Protein AF-A0A920MVT0-F1 (afdb_monomer)

Solvent-accessible surface area (backbone atoms only — not comparable to full-atom values): 4470 Å² total; per-residue (Å²): 135,64,79,48,56,46,77,84,58,50,84,85,34,75,80,64,75,53,87,75,93,58,89,59,56,83,47,72,89,80,93,50,71,70,58,54,54,52,58,55,70,77,45,80,86,70,98,73,86,87,84,90,69,100,56,73,77,66,66,78,78,110

Foldseek 3Di:
DCQQEPADDDCPRPPNVDDDPDNHDYDDDDDDVVVVVVVQVVDPPDPDDDDDDPDPVSVVSD

Nearest PDB structures (foldseek):
  5tjr-assembly1_E  TM=8.600E-01  e=1.976E-01  Pseudomonas sp. AAC
  5tjr-assembly1_A  TM=8.614E-01  e=2.433E-01  Pseudomonas sp. AAC
  5tjr-assembly1_C  TM=8.616E-01  e=2.794E-01  Pseudomonas sp. AAC
  5tjr-assembly1_D  TM=8.605E-01  e=3.209E-01  Pseudomonas sp. AAC
  5tjr-assembly1_B  TM=8.635E-01  e=3.440E-01  Pseudomonas sp. AAC

Radius of gyration: 13.08 Å; Cα contacts (8 Å, |Δi|>4): 32; chains: 1; bounding box: 30×36×25 Å

Sequence (62 aa):
MNQLFPTDVTSDSPVMSEEIFGPILPVITFENIGQVVKAINNKPKPLGLYIFSSTEKILILY

Structure (mmCIF, N/CA/C/O backbone):
data_AF-A0A920MVT0-F1
#
_entry.id   AF-A0A920MVT0-F1
#
loop_
_atom_site.group_PDB
_atom_site.id
_atom_site.type_symbol
_atom_site.label_atom_id
_atom_site.label_alt_id
_atom_site.label_comp_id
_atom_site.label_asym_id
_atom_site.label_entity_id
_atom_site.label_seq_id
_atom_site.pdbx_PDB_ins_code
_atom_site.Cartn_x
_atom_site.Cartn_y
_atom_site.Cartn_z
_atom_site.occupancy
_atom_site.B_iso_or_equiv
_atom_site.auth_seq_id
_atom_site.auth_comp_id
_atom_site.auth_asym_id
_atom_site.auth_atom_id
_atom_site.pdbx_PDB_model_num
ATOM 1 N N . MET A 1 1 ? -3.845 -25.324 -4.113 1.00 47.03 1 MET A N 1
ATOM 2 C CA . MET A 1 1 ? -2.728 -24.488 -3.620 1.00 47.03 1 MET A CA 1
ATOM 3 C C . MET A 1 1 ? -2.929 -22.994 -3.935 1.00 47.03 1 MET A C 1
ATOM 5 O O . MET A 1 1 ? -1.964 -22.250 -3.907 1.00 47.03 1 MET A O 1
ATOM 9 N N . ASN A 1 2 ? -4.173 -22.529 -4.161 1.00 49.38 2 ASN A N 1
ATOM 10 C CA . ASN A 1 2 ? -4.483 -21.146 -4.576 1.00 49.38 2 ASN A CA 1
ATOM 11 C C . ASN A 1 2 ? -4.953 -20.237 -3.422 1.00 49.38 2 ASN A C 1
ATOM 13 O O . ASN A 1 2 ? -5.329 -19.100 -3.661 1.00 49.38 2 ASN A O 1
ATOM 17 N N . GLN A 1 3 ? -4.963 -20.724 -2.174 1.00 54.56 3 GLN A N 1
ATOM 18 C CA . GLN A 1 3 ? -5.406 -19.921 -1.024 1.00 54.56 3 GLN A CA 1
ATOM 19 C C . GLN A 1 3 ? -4.321 -18.978 -0.474 1.00 54.56 3 GLN A C 1
ATOM 21 O O . GLN A 1 3 ? -4.653 -18.050 0.250 1.00 54.56 3 GLN A O 1
ATOM 26 N N . LEU A 1 4 ? -3.043 -19.198 -0.810 1.00 59.41 4 LEU A N 1
ATOM 27 C CA . LEU A 1 4 ? -1.930 -18.422 -0.243 1.00 59.41 4 LEU A CA 1
ATOM 28 C C . LEU A 1 4 ? -1.642 -17.119 -1.011 1.00 59.41 4 LEU A C 1
ATOM 30 O O . LEU A 1 4 ? -1.209 -16.143 -0.407 1.00 59.41 4 LEU A O 1
ATOM 34 N N . PHE A 1 5 ? -1.913 -17.090 -2.322 1.00 58.66 5 PHE A N 1
ATOM 35 C CA . PHE A 1 5 ? -1.615 -15.948 -3.195 1.00 58.66 5 PHE A CA 1
ATOM 36 C C . PHE A 1 5 ? -2.764 -15.708 -4.184 1.00 58.66 5 PHE A C 1
ATOM 38 O O . PHE A 1 5 ? -2.706 -16.181 -5.321 1.00 58.66 5 PHE A O 1
ATOM 45 N N . PRO A 1 6 ? -3.847 -15.035 -3.763 1.00 63.16 6 PRO A N 1
ATOM 46 C CA . PRO A 1 6 ? -4.905 -14.646 -4.682 1.00 63.16 6 PRO A CA 1
ATOM 47 C C . PRO A 1 6 ? -4.382 -13.557 -5.632 1.00 63.16 6 PRO A C 1
ATOM 49 O O . PRO A 1 6 ? -3.920 -12.507 -5.190 1.00 63.16 6 PRO A O 1
ATOM 52 N N . THR A 1 7 ? -4.427 -13.831 -6.936 1.00 64.38 7 THR A N 1
ATOM 53 C CA . THR A 1 7 ? -3.887 -12.963 -7.998 1.00 64.38 7 THR A CA 1
ATOM 54 C C . THR A 1 7 ? -4.918 -12.016 -8.619 1.00 64.38 7 THR A C 1
ATOM 56 O O . THR A 1 7 ? -4.523 -11.085 -9.308 1.00 64.38 7 THR A O 1
ATOM 59 N N . ASP A 1 8 ? -6.212 -12.208 -8.337 1.00 71.56 8 ASP A N 1
ATOM 60 C CA . ASP 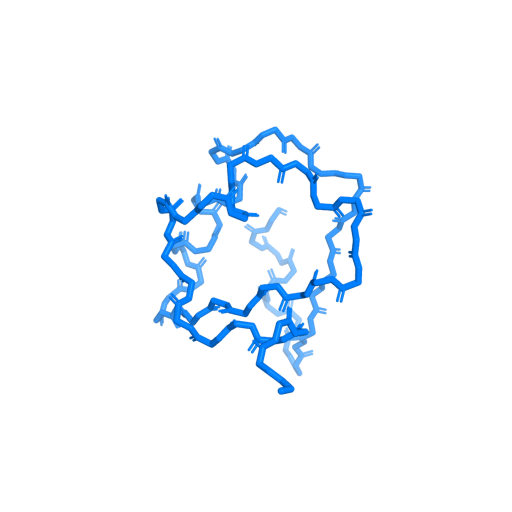A 1 8 ? -7.330 -11.418 -8.885 1.00 71.56 8 ASP A CA 1
ATOM 61 C C . ASP A 1 8 ? -8.114 -10.708 -7.768 1.00 71.56 8 ASP A C 1
ATOM 63 O O . ASP A 1 8 ? -9.334 -10.827 -7.643 1.00 71.56 8 ASP A O 1
ATOM 67 N N . VAL A 1 9 ? -7.394 -10.012 -6.886 1.00 72.31 9 VAL A N 1
ATOM 68 C CA . VAL A 1 9 ? -7.997 -9.279 -5.767 1.00 72.31 9 VAL A CA 1
ATOM 69 C C . VAL A 1 9 ? -8.443 -7.895 -6.232 1.00 72.31 9 VAL A C 1
ATOM 71 O O . VAL A 1 9 ? -7.638 -7.077 -6.671 1.00 72.31 9 VAL A O 1
ATOM 74 N N . THR A 1 10 ? -9.734 -7.614 -6.084 1.00 74.31 10 THR A N 1
ATOM 75 C CA . THR A 1 10 ? -10.330 -6.289 -6.307 1.00 74.31 10 THR A CA 1
ATOM 76 C C . THR A 1 10 ? -10.503 -5.539 -4.986 1.00 74.31 10 THR A C 1
ATOM 78 O O . THR A 1 10 ? -10.491 -6.139 -3.911 1.00 74.31 10 THR A O 1
ATOM 81 N N . SER A 1 11 ? -10.701 -4.219 -5.038 1.00 68.62 11 SER A N 1
ATOM 82 C CA . SER A 1 11 ? -10.923 -3.401 -3.834 1.00 68.62 11 SER A CA 1
ATOM 83 C C . SER A 1 11 ? -12.130 -3.843 -2.999 1.00 68.62 11 SER A C 1
ATOM 85 O O . SER A 1 11 ? -12.108 -3.666 -1.784 1.00 68.62 11 SER A O 1
ATOM 87 N N . ASP A 1 12 ? -13.127 -4.459 -3.637 1.00 75.44 12 A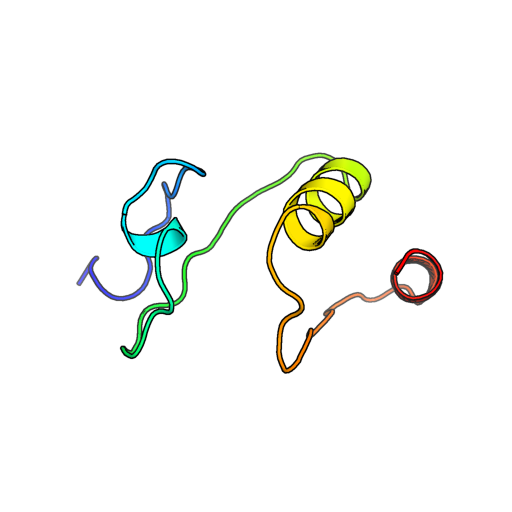SP A N 1
ATOM 88 C CA . ASP A 1 12 ? -14.344 -4.974 -2.997 1.00 75.44 12 ASP A CA 1
ATOM 89 C C . ASP A 1 12 ? -14.193 -6.413 -2.475 1.00 75.44 12 ASP A C 1
ATOM 91 O O . ASP A 1 12 ? -15.129 -6.985 -1.916 1.00 75.44 12 ASP A O 1
ATOM 95 N N . SER A 1 13 ? -13.031 -7.041 -2.678 1.00 77.00 13 SER A N 1
ATOM 96 C CA . SER A 1 13 ? -12.793 -8.402 -2.203 1.00 77.00 13 SER A CA 1
ATOM 97 C C . SER A 1 13 ? -12.814 -8.445 -0.667 1.00 77.00 13 SER A C 1
ATOM 99 O O . SER A 1 13 ? -12.183 -7.593 -0.044 1.00 77.00 13 SER A O 1
ATOM 101 N N . PRO A 1 14 ? -13.426 -9.463 -0.026 1.00 72.00 14 PRO A N 1
ATOM 102 C CA . PRO A 1 14 ? -13.526 -9.538 1.440 1.00 72.00 14 PRO A CA 1
ATOM 103 C C . PRO A 1 14 ? -12.175 -9.453 2.164 1.00 72.00 14 PRO A C 1
ATOM 105 O O . PRO A 1 14 ? -12.064 -8.876 3.240 1.00 72.00 14 PRO A O 1
ATOM 108 N N . VAL A 1 15 ? -11.120 -9.970 1.526 1.00 71.06 15 VAL A N 1
ATOM 109 C CA . VAL A 1 15 ? -9.733 -9.920 2.016 1.00 71.06 15 VAL A CA 1
ATOM 110 C C . VAL A 1 15 ? -9.177 -8.490 2.134 1.00 71.06 15 VAL A C 1
ATOM 112 O O . VAL A 1 15 ? -8.187 -8.264 2.816 1.00 71.06 15 VAL A O 1
ATOM 115 N N . MET A 1 16 ? -9.802 -7.520 1.465 1.00 72.50 16 MET A N 1
ATOM 116 C CA . MET A 1 16 ? -9.419 -6.107 1.459 1.00 72.50 16 MET A CA 1
ATOM 117 C C . MET A 1 16 ? -10.218 -5.254 2.451 1.00 72.50 16 MET A C 1
ATOM 119 O O . MET A 1 16 ? -9.878 -4.073 2.627 1.00 72.50 16 MET A O 1
ATOM 123 N N . SER A 1 17 ? -11.266 -5.828 3.054 1.00 70.00 17 SER A N 1
ATOM 124 C CA . SER A 1 17 ? -12.216 -5.154 3.948 1.00 70.00 17 SER A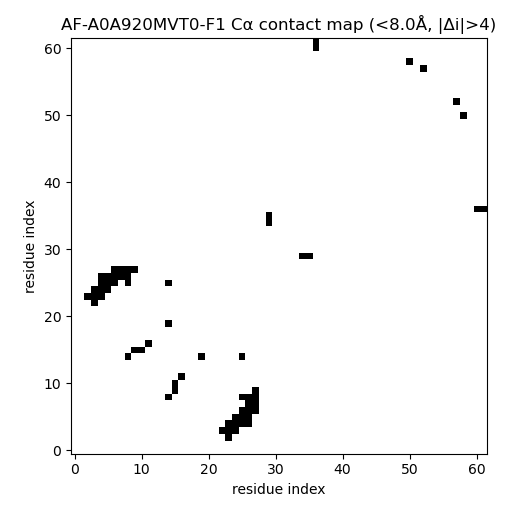 CA 1
ATOM 125 C C . SER A 1 17 ? -11.787 -5.178 5.417 1.00 70.00 17 SER A C 1
ATOM 127 O O . SER A 1 17 ? -12.095 -4.236 6.141 1.00 70.00 17 SER A O 1
ATOM 129 N N . GLU A 1 18 ? -11.054 -6.208 5.847 1.00 66.94 18 GLU A N 1
ATOM 130 C CA . GLU A 1 18 ? -10.626 -6.401 7.239 1.00 66.94 18 GLU A CA 1
ATOM 131 C C . GLU A 1 18 ? -9.130 -6.743 7.332 1.00 66.94 18 GLU A C 1
ATOM 133 O O . GLU A 1 18 ? -8.500 -7.131 6.347 1.00 66.94 18 GLU A O 1
ATOM 138 N N . GLU A 1 19 ? -8.541 -6.569 8.519 1.00 64.69 19 GLU A N 1
ATOM 139 C CA . GLU A 1 19 ? -7.144 -6.926 8.771 1.00 64.69 19 GLU A CA 1
ATOM 140 C C . GLU A 1 19 ? -6.957 -8.448 8.685 1.00 64.69 19 GLU A C 1
ATOM 142 O O . GLU A 1 19 ? -7.622 -9.231 9.364 1.00 64.69 19 GLU A O 1
ATOM 147 N N . ILE A 1 20 ? -6.041 -8.877 7.818 1.00 67.94 20 ILE A N 1
ATOM 148 C CA . ILE A 1 20 ? -5.803 -10.292 7.544 1.00 67.94 20 ILE A CA 1
ATOM 149 C C . ILE A 1 20 ? -4.865 -10.856 8.618 1.00 67.94 20 ILE A C 1
ATOM 151 O O . ILE A 1 20 ? -3.647 -10.738 8.524 1.00 67.94 20 ILE 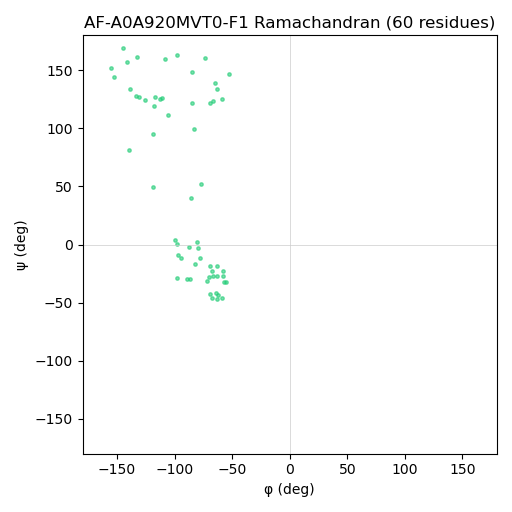A O 1
ATOM 155 N N . PHE A 1 21 ? -5.421 -11.536 9.617 1.00 67.94 21 PHE A N 1
ATOM 156 C CA . PHE A 1 21 ? -4.658 -12.260 10.646 1.00 67.94 21 PHE A CA 1
ATOM 157 C C . PHE A 1 21 ? -4.283 -13.698 10.220 1.00 67.94 21 PHE A C 1
ATOM 159 O O . PHE A 1 21 ? -4.356 -14.638 11.011 1.00 67.94 21 PHE A O 1
ATOM 166 N N . GLY A 1 22 ? -3.898 -13.900 8.956 1.00 70.69 22 GLY A N 1
ATOM 167 C CA . GLY A 1 22 ? -3.556 -15.213 8.388 1.00 70.69 22 GLY A CA 1
ATOM 168 C C . GLY A 1 22 ? -2.423 -15.133 7.356 1.00 70.69 22 GLY A C 1
ATOM 169 O O . GLY A 1 22 ? -2.059 -14.033 6.948 1.00 70.69 22 GLY A O 1
ATOM 170 N N . P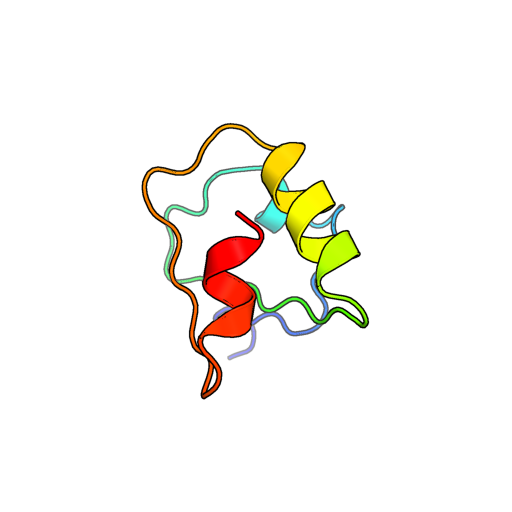RO A 1 23 ? -1.849 -16.269 6.905 1.00 77.88 23 PRO A N 1
ATOM 171 C CA . PRO A 1 23 ? -0.717 -16.306 5.970 1.00 77.88 23 PRO A CA 1
ATOM 172 C C . PRO A 1 23 ? -1.156 -16.019 4.521 1.00 77.88 23 PRO A C 1
ATOM 174 O O . PRO A 1 23 ? -0.894 -16.806 3.612 1.00 77.88 23 PRO A O 1
ATOM 177 N N . ILE A 1 24 ? -1.877 -14.918 4.312 1.00 76.50 24 ILE A N 1
ATOM 178 C CA . ILE A 1 24 ? -2.418 -14.489 3.022 1.00 76.50 24 ILE A CA 1
ATOM 179 C C . ILE A 1 24 ? -1.771 -13.155 2.669 1.00 76.50 24 ILE A C 1
ATOM 181 O O . ILE A 1 24 ? -1.819 -12.211 3.455 1.00 76.50 24 ILE A O 1
ATOM 185 N N . LEU A 1 25 ? -1.191 -13.076 1.473 1.00 81.06 25 LEU A N 1
ATOM 186 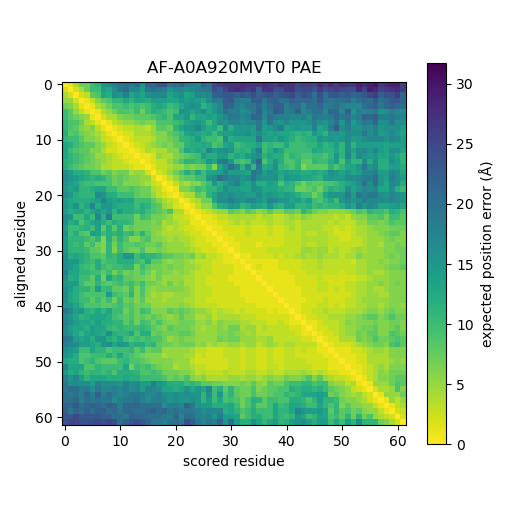C CA . LEU A 1 25 ? -0.601 -11.852 0.941 1.00 81.06 25 LEU A CA 1
ATOM 187 C C . LEU A 1 25 ? -1.330 -11.459 -0.352 1.00 81.06 25 LEU A C 1
ATOM 189 O O . LEU A 1 25 ? -0.994 -11.983 -1.417 1.00 81.06 25 LEU A O 1
ATOM 193 N N . PRO A 1 26 ? -2.340 -10.573 -0.282 1.00 79.88 26 PRO A N 1
ATOM 194 C CA . PRO A 1 26 ? -3.001 -10.055 -1.473 1.00 79.88 26 PRO A CA 1
ATOM 195 C C . PRO A 1 26 ? -2.018 -9.269 -2.338 1.00 79.88 26 PRO A C 1
ATOM 197 O O . PRO A 1 26 ? -1.286 -8.413 -1.838 1.00 79.88 26 PRO A O 1
ATOM 200 N N . VAL A 1 27 ? -2.030 -9.532 -3.643 1.00 86.06 27 VAL A N 1
ATOM 201 C CA . VAL A 1 27 ? -1.237 -8.787 -4.623 1.00 86.06 27 VAL A CA 1
ATOM 202 C C . VAL A 1 27 ? -2.190 -8.005 -5.512 1.00 86.06 27 VAL A C 1
ATOM 204 O O . VAL A 1 27 ? -3.106 -8.575 -6.097 1.00 86.06 27 VAL A O 1
ATOM 207 N N . ILE A 1 28 ? -1.975 -6.693 -5.596 1.00 87.00 28 ILE A N 1
ATOM 208 C CA . ILE A 1 28 ? -2.823 -5.777 -6.362 1.00 87.00 28 ILE A CA 1
ATOM 209 C C . ILE A 1 28 ? -1.935 -5.014 -7.329 1.00 87.00 28 ILE A C 1
ATOM 211 O O . ILE A 1 28 ? -0.968 -4.364 -6.924 1.00 87.00 28 ILE A O 1
ATOM 215 N N . THR A 1 29 ? -2.267 -5.086 -8.611 1.00 90.88 29 THR A N 1
ATOM 216 C CA . THR A 1 29 ? -1.596 -4.312 -9.653 1.00 90.88 29 THR A CA 1
ATOM 217 C C . THR A 1 29 ? -2.210 -2.924 -9.774 1.00 90.88 29 THR A C 1
ATOM 219 O O . THR A 1 29 ? -3.408 -2.737 -9.577 1.00 90.88 29 THR A O 1
ATOM 222 N N . PHE A 1 30 ? -1.393 -1.949 -10.150 1.00 89.88 30 PHE A N 1
ATOM 223 C CA . PHE A 1 30 ? -1.816 -0.576 -10.395 1.00 89.88 30 PHE A CA 1
ATOM 224 C C . PHE A 1 30 ? -1.052 -0.015 -11.594 1.00 89.88 30 PHE A C 1
ATOM 226 O O . PHE A 1 30 ? 0.047 -0.471 -11.904 1.00 89.88 30 PHE A O 1
ATOM 233 N N . GLU A 1 31 ? -1.611 1.002 -12.244 1.00 91.25 31 GLU A N 1
ATOM 234 C CA . GLU A 1 31 ? -0.976 1.636 -13.407 1.00 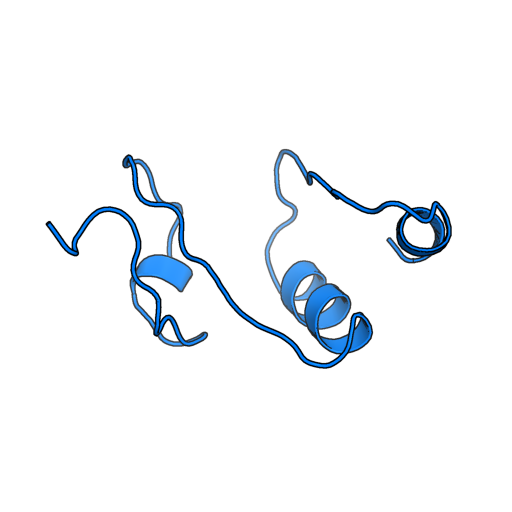91.25 31 GLU A CA 1
ATOM 235 C C . GLU A 1 31 ? -0.212 2.911 -13.035 1.00 91.25 31 GLU A C 1
ATOM 237 O O . GLU A 1 31 ? 0.765 3.280 -13.683 1.00 91.25 31 GLU A O 1
ATOM 242 N N . ASN A 1 32 ? -0.651 3.606 -11.981 1.00 89.12 32 ASN A N 1
ATOM 243 C CA . ASN A 1 32 ? -0.078 4.880 -11.560 1.00 89.12 32 ASN A CA 1
ATOM 244 C C . ASN A 1 32 ? 0.054 4.959 -10.035 1.00 89.12 32 ASN A C 1
ATOM 246 O O . ASN A 1 32 ? -0.899 4.696 -9.302 1.00 89.12 32 ASN A O 1
ATOM 250 N N . ILE A 1 33 ? 1.218 5.407 -9.556 1.00 88.50 33 ILE A N 1
ATOM 251 C CA . ILE A 1 33 ? 1.505 5.576 -8.125 1.00 88.50 33 ILE A CA 1
ATOM 252 C C . ILE A 1 33 ? 0.507 6.501 -7.408 1.00 88.50 33 ILE A C 1
ATOM 254 O O . ILE A 1 33 ? 0.159 6.264 -6.257 1.00 88.50 33 ILE A O 1
ATOM 258 N N . GLY A 1 34 ? -0.031 7.515 -8.087 1.00 88.94 34 GLY A N 1
ATOM 259 C CA . GLY A 1 34 ? -1.045 8.411 -7.534 1.00 88.94 34 GLY A CA 1
ATOM 260 C C . GLY A 1 34 ? -2.356 7.701 -7.180 1.00 88.94 34 GLY A C 1
ATOM 261 O O . GLY A 1 34 ? -3.053 8.143 -6.268 1.00 88.94 34 GLY A O 1
ATOM 262 N N . GLN A 1 35 ? -2.687 6.589 -7.849 1.00 89.75 35 GLN A N 1
ATOM 263 C CA . GLN A 1 35 ? -3.824 5.744 -7.466 1.00 89.75 35 GLN A CA 1
ATOM 264 C C . GLN A 1 35 ? -3.534 5.024 -6.143 1.00 89.75 35 GLN A C 1
ATOM 266 O O . GLN A 1 35 ? -4.384 5.013 -5.257 1.00 89.75 35 GLN A O 1
ATOM 271 N N . VAL A 1 36 ? -2.312 4.504 -5.982 1.00 89.44 36 VAL A N 1
ATOM 272 C CA . VAL A 1 36 ? -1.859 3.818 -4.762 1.00 89.44 36 VAL A CA 1
ATOM 273 C C . VAL A 1 36 ? -1.861 4.767 -3.567 1.00 89.44 36 VAL A C 1
ATOM 275 O O . VAL A 1 36 ? -2.428 4.438 -2.530 1.00 89.44 36 VAL A O 1
ATOM 278 N N . VAL A 1 37 ? -1.309 5.976 -3.722 1.00 88.62 37 VAL A N 1
ATOM 279 C CA . VAL A 1 37 ? -1.283 6.992 -2.654 1.00 88.62 37 VAL A CA 1
ATOM 280 C C . VAL A 1 37 ? -2.700 7.344 -2.195 1.00 88.62 37 VAL A C 1
ATOM 282 O O . VAL A 1 37 ? -2.976 7.356 -0.998 1.00 88.62 37 VAL A O 1
ATOM 285 N N . LYS A 1 38 ? -3.632 7.569 -3.132 1.00 89.44 38 LYS A N 1
ATOM 286 C CA . LYS A 1 38 ? -5.042 7.825 -2.796 1.00 89.44 38 LYS A CA 1
ATOM 287 C C . LYS A 1 38 ? -5.687 6.638 -2.079 1.00 89.44 38 LYS A C 1
ATOM 289 O O . LYS A 1 38 ? -6.400 6.842 -1.103 1.00 89.44 38 LYS A O 1
ATOM 294 N N . ALA A 1 39 ? -5.436 5.416 -2.544 1.00 88.06 39 ALA A N 1
ATOM 295 C CA . ALA A 1 39 ? -6.001 4.210 -1.948 1.00 88.06 39 ALA A CA 1
ATOM 296 C C . ALA A 1 39 ? -5.514 3.986 -0.507 1.00 88.06 39 ALA A C 1
ATOM 298 O O . ALA A 1 39 ? -6.325 3.649 0.353 1.00 88.06 39 ALA A O 1
ATOM 299 N N . ILE A 1 40 ? -4.225 4.217 -0.230 1.00 88.44 40 ILE A N 1
ATOM 300 C CA . ILE A 1 40 ? -3.659 4.110 1.123 1.00 88.44 40 ILE A CA 1
ATOM 301 C C . ILE A 1 40 ? -4.214 5.217 2.029 1.00 88.44 40 ILE A C 1
ATOM 303 O O . ILE A 1 40 ? -4.670 4.925 3.130 1.00 88.44 40 ILE A O 1
ATOM 307 N N . ASN A 1 41 ? -4.246 6.468 1.558 1.00 88.12 41 ASN A N 1
ATOM 308 C CA . ASN A 1 41 ? -4.708 7.611 2.356 1.00 88.12 41 ASN A CA 1
ATOM 309 C C . ASN A 1 41 ? -6.208 7.570 2.689 1.00 88.12 41 ASN A C 1
ATOM 311 O O . ASN A 1 41 ? -6.633 8.190 3.660 1.00 88.12 41 ASN A O 1
ATOM 315 N N . ASN A 1 42 ? -7.006 6.841 1.905 1.00 89.00 42 ASN A N 1
ATOM 316 C CA . ASN A 1 42 ? -8.427 6.619 2.178 1.00 89.00 42 ASN A CA 1
ATOM 317 C C . ASN A 1 42 ? -8.684 5.525 3.232 1.00 89.00 42 ASN A C 1
ATOM 319 O O . ASN A 1 42 ? -9.839 5.284 3.584 1.00 89.00 42 ASN A O 1
ATOM 323 N N . LYS A 1 43 ? -7.639 4.854 3.730 1.00 83.62 43 LYS A N 1
ATOM 324 C CA . LYS A 1 43 ? -7.720 3.846 4.792 1.00 83.62 43 LYS A CA 1
ATOM 325 C C . LYS A 1 43 ? -7.131 4.387 6.106 1.00 83.62 43 LYS A C 1
ATOM 327 O O . LYS A 1 43 ? -6.352 5.342 6.089 1.00 83.62 43 LYS A O 1
ATOM 332 N N . PRO A 1 44 ? -7.486 3.798 7.265 1.00 85.56 44 PRO A N 1
ATOM 333 C CA . PRO A 1 44 ? -6.818 4.104 8.527 1.00 85.56 44 PRO A CA 1
ATOM 334 C C . PRO A 1 44 ? -5.297 3.938 8.414 1.00 85.56 44 PRO A C 1
ATOM 336 O O . PRO A 1 44 ? -4.818 3.066 7.688 1.00 85.56 44 PRO A O 1
ATOM 339 N N . LYS A 1 45 ? -4.536 4.768 9.140 1.00 83.62 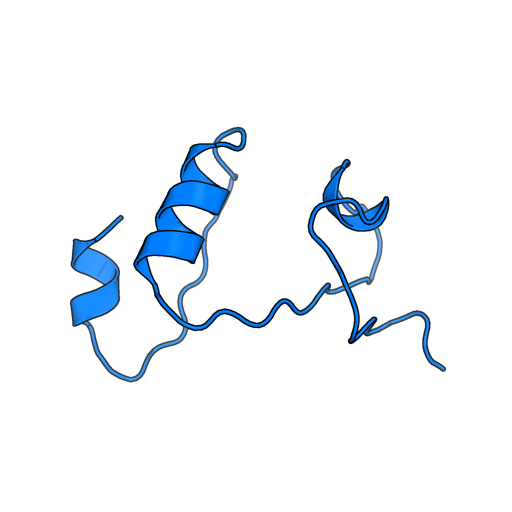45 LYS A N 1
ATOM 340 C CA . LYS A 1 45 ? -3.068 4.738 9.081 1.00 83.62 45 LYS A CA 1
ATOM 341 C C . LYS A 1 45 ? -2.539 3.350 9.475 1.00 83.62 45 LYS A C 1
ATOM 343 O O . LYS A 1 45 ? -2.854 2.896 10.577 1.00 83.62 45 LYS A O 1
ATOM 348 N N . PRO A 1 46 ? -1.722 2.702 8.626 1.00 82.88 46 PRO A N 1
ATOM 349 C CA . PRO A 1 46 ? -1.126 1.419 8.960 1.00 82.88 46 PRO A CA 1
ATOM 350 C C . PRO A 1 46 ? -0.006 1.588 9.992 1.00 82.88 46 PRO A C 1
ATOM 352 O O . PRO A 1 46 ? 0.575 2.666 10.132 1.00 82.88 46 PRO A O 1
ATOM 355 N N . LEU A 1 47 ? 0.340 0.495 10.675 1.00 85.31 47 LEU A N 1
ATOM 356 C CA . LEU A 1 47 ? 1.466 0.455 11.613 1.00 85.31 47 LEU A CA 1
ATOM 357 C C . LEU A 1 47 ? 2.832 0.544 10.905 1.00 85.31 47 LEU A C 1
ATOM 359 O O . LEU A 1 47 ? 3.796 1.043 11.479 1.00 85.31 47 LEU A O 1
ATOM 363 N N . GLY A 1 48 ? 2.914 0.087 9.653 1.00 83.56 48 GLY A N 1
ATOM 364 C CA . GLY A 1 48 ? 4.121 0.147 8.835 1.00 83.56 48 GLY A CA 1
ATOM 365 C C . GLY A 1 48 ? 3.801 0.125 7.342 1.00 83.56 48 GLY A C 1
ATOM 366 O O . GLY A 1 48 ? 2.782 -0.422 6.923 1.00 83.56 48 GLY A O 1
ATOM 367 N N . LEU A 1 49 ? 4.681 0.728 6.543 1.00 87.44 49 LEU A N 1
ATOM 368 C CA . LEU A 1 49 ? 4.624 0.738 5.083 1.00 87.44 49 LEU A CA 1
ATOM 369 C C . LEU A 1 49 ? 6.002 0.358 4.541 1.00 87.44 49 LEU A C 1
ATOM 371 O O . LEU A 1 49 ? 7.003 0.976 4.902 1.00 87.44 49 LEU A O 1
ATOM 375 N N . TYR A 1 50 ? 6.045 -0.642 3.664 1.00 87.69 50 TYR A N 1
ATOM 376 C CA . TYR A 1 50 ? 7.275 -1.103 3.028 1.00 87.69 50 TYR A CA 1
ATOM 377 C C . TYR A 1 50 ? 7.241 -0.753 1.544 1.00 87.69 50 TYR A C 1
ATOM 379 O O . TYR A 1 50 ? 6.295 -1.104 0.840 1.00 87.69 50 TYR A O 1
ATOM 387 N N . ILE A 1 51 ? 8.277 -0.062 1.072 1.00 88.19 51 ILE A N 1
ATOM 388 C CA . ILE A 1 51 ? 8.409 0.355 -0.324 1.00 88.19 51 ILE A CA 1
ATOM 389 C C . ILE A 1 51 ? 9.655 -0.310 -0.897 1.00 88.19 51 ILE A C 1
ATOM 391 O O . ILE A 1 51 ? 10.768 -0.063 -0.436 1.00 88.19 51 ILE A O 1
ATOM 395 N N . PHE A 1 52 ? 9.461 -1.130 -1.926 1.00 88.50 52 PHE A N 1
ATOM 396 C CA . PHE A 1 52 ? 10.544 -1.743 -2.685 1.00 88.50 52 PHE A CA 1
ATOM 397 C C . PHE A 1 52 ? 10.645 -1.043 -4.037 1.00 88.50 52 PHE A C 1
ATOM 399 O O . PHE A 1 52 ? 9.739 -1.127 -4.863 1.00 88.50 52 PHE A O 1
ATOM 406 N N . SER A 1 53 ? 11.733 -0.307 -4.245 1.00 86.88 53 SER A N 1
ATOM 407 C CA . SER A 1 53 ? 11.986 0.451 -5.469 1.00 86.88 53 SER A CA 1
ATOM 408 C C . SER A 1 53 ? 13.486 0.603 -5.675 1.00 86.88 53 SER A C 1
ATOM 410 O O . SER A 1 53 ? 14.227 0.804 -4.717 1.00 86.88 53 SER A O 1
ATOM 412 N N . SER A 1 54 ? 13.935 0.568 -6.927 1.00 87.19 54 SER A N 1
ATOM 413 C CA . SER A 1 54 ? 15.305 0.931 -7.309 1.00 87.19 54 SER A CA 1
ATOM 414 C C . SER A 1 54 ? 15.511 2.448 -7.420 1.00 87.19 54 SER A C 1
ATOM 416 O O . SER A 1 54 ? 16.574 2.904 -7.830 1.00 87.19 54 SER A O 1
ATOM 418 N N . THR A 1 55 ? 14.485 3.253 -7.130 1.00 82.38 55 THR A N 1
ATOM 419 C CA . THR A 1 55 ? 14.504 4.714 -7.256 1.00 82.38 55 THR A CA 1
ATOM 420 C C . THR A 1 55 ? 13.911 5.373 -6.015 1.00 82.38 55 THR A C 1
ATOM 422 O O . THR A 1 55 ? 12.773 5.095 -5.635 1.00 82.38 55 THR A O 1
ATOM 425 N N . GLU A 1 56 ? 14.657 6.312 -5.432 1.00 74.31 56 GLU A N 1
ATOM 426 C CA . GLU A 1 56 ? 14.299 7.020 -4.191 1.00 74.31 56 GLU A CA 1
ATOM 427 C C . GLU A 1 56 ? 1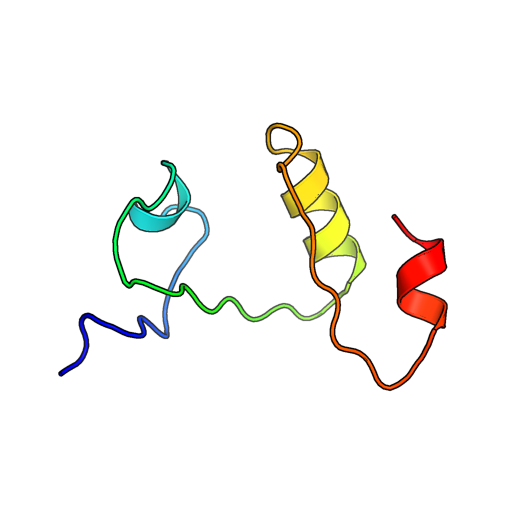3.113 7.985 -4.345 1.00 74.31 56 GLU A C 1
ATOM 429 O O . GLU A 1 56 ? 12.463 8.344 -3.368 1.00 74.31 56 GLU A O 1
ATOM 434 N N . LYS A 1 57 ? 12.779 8.377 -5.581 1.00 70.25 57 LYS A N 1
ATOM 435 C CA . LYS A 1 57 ? 11.737 9.371 -5.894 1.00 70.25 57 LYS A CA 1
ATOM 436 C C . LYS A 1 57 ? 10.346 9.014 -5.350 1.00 70.25 57 LYS A C 1
ATOM 438 O O . LYS A 1 57 ? 9.524 9.904 -5.169 1.00 70.25 57 LYS A O 1
ATOM 443 N N . ILE A 1 58 ? 10.088 7.733 -5.083 1.00 64.56 58 ILE A N 1
ATOM 444 C CA . ILE A 1 58 ? 8.817 7.261 -4.514 1.00 64.56 58 ILE A CA 1
ATOM 445 C C . ILE A 1 58 ? 8.675 7.667 -3.037 1.00 64.56 58 ILE A C 1
ATOM 447 O O . ILE A 1 58 ? 7.565 7.956 -2.603 1.00 64.56 58 ILE A O 1
ATOM 451 N N . LEU A 1 59 ? 9.777 7.772 -2.285 1.00 59.81 59 LEU A N 1
ATOM 452 C CA . LEU A 1 59 ? 9.755 8.098 -0.853 1.00 59.81 59 LEU A CA 1
ATOM 453 C C . LEU A 1 59 ? 9.270 9.530 -0.574 1.00 59.81 59 LEU A C 1
ATOM 455 O O . LEU A 1 59 ? 8.711 9.797 0.477 1.00 59.81 59 LEU A O 1
ATOM 459 N N . ILE A 1 60 ? 9.459 10.448 -1.526 1.00 55.53 60 ILE A N 1
ATOM 460 C CA . ILE A 1 60 ? 9.141 11.879 -1.369 1.00 55.53 60 ILE A CA 1
ATOM 461 C C . ILE A 1 60 ? 7.624 12.149 -1.506 1.00 55.53 60 ILE A C 1
ATOM 463 O O . ILE A 1 60 ? 7.160 13.247 -1.215 1.00 55.53 60 ILE A O 1
ATOM 467 N N . LEU A 1 61 ? 6.837 11.168 -1.964 1.00 57.38 61 LEU A N 1
ATOM 468 C CA . LEU A 1 61 ? 5.409 11.331 -2.273 1.00 57.38 61 LEU A CA 1
ATOM 469 C C . LEU A 1 61 ? 4.454 10.873 -1.156 1.00 57.38 61 LEU A C 1
ATOM 471 O O . LEU A 1 61 ? 3.240 10.946 -1.362 1.00 57.38 61 LEU A O 1
ATOM 475 N N . TYR A 1 62 ? 4.974 10.392 -0.023 1.00 53.12 62 TYR A N 1
ATOM 476 C CA . TYR A 1 62 ? 4.190 9.890 1.112 1.00 53.12 62 TYR A CA 1
ATOM 477 C C . TYR A 1 62 ? 4.360 10.767 2.356 1.00 53.12 62 TYR A C 1
ATOM 479 O O . TYR A 1 62 ? 5.503 11.204 2.611 1.00 53.12 62 TYR A O 1
#

Mean predicted aligned error: 9.29 Å

Secondary structure (DSSP, 8-state):
--SS--S---TTSGGGTS---SS-------S-HHHHHHHHHTSPPPS------S-GGGGGG-

pLDDT: mean 76.54, std 12.13, range [47.03, 91.25]